Protein AF-A0A0D2K698-F1 (afdb_monomer_lite)

Foldseek 3Di:
DPPDDPPDPDDDDDDDPCPVPDDVVQCDPPHPPDDDDDDADDLVRQCVLCCVPPVDSVVSVLDPPDHSVLSVQLSVQLCVVQVVVVHPDGDPVSSVRSVCCSVFNAFDDADDPVDCVVVVVQVCVQVVVQVVLCVCCVVPVPHAHFPDWDCGHHDPDRTDTDGRRDD

pLDDT: mean 87.38, std 8.82, range [43.53, 96.62]

Structure (mmCIF, N/CA/C/O backbone):
data_AF-A0A0D2K698-F1
#
_entry.id   AF-A0A0D2K698-F1
#
loop_
_atom_site.group_PDB
_atom_site.id
_atom_site.type_symbol
_atom_site.label_atom_id
_atom_site.label_alt_id
_atom_site.label_comp_id
_atom_site.label_asym_id
_atom_site.label_entity_id
_atom_site.label_seq_id
_atom_site.pdbx_PDB_ins_code
_atom_site.Cartn_x
_atom_site.Cartn_y
_atom_site.Cartn_z
_atom_site.occupancy
_atom_site.B_iso_or_equiv
_atom_site.auth_seq_id
_atom_site.auth_comp_id
_atom_site.auth_asym_id
_atom_site.auth_atom_id
_atom_site.pdbx_PDB_model_num
ATOM 1 N N . MET A 1 1 ? 26.386 -7.671 -26.942 1.00 59.50 1 MET A N 1
ATOM 2 C CA . MET A 1 1 ? 25.545 -6.811 -27.803 1.00 59.50 1 MET A CA 1
ATOM 3 C C . MET A 1 1 ? 26.361 -6.418 -29.017 1.00 59.50 1 MET A C 1
ATOM 5 O O . MET A 1 1 ? 26.036 -6.902 -30.086 1.00 59.50 1 MET A O 1
ATOM 9 N N . ASP A 1 2 ? 27.489 -5.721 -28.842 1.00 53.41 2 ASP A N 1
ATOM 10 C CA . ASP A 1 2 ? 28.559 -5.717 -29.854 1.00 53.41 2 ASP A CA 1
ATOM 11 C C . ASP A 1 2 ? 29.179 -7.115 -29.973 1.00 53.41 2 ASP A C 1
ATOM 13 O O . ASP A 1 2 ? 29.512 -7.720 -28.951 1.00 53.41 2 ASP A O 1
ATOM 17 N N . GLY A 1 3 ? 29.289 -7.625 -31.202 1.00 62.44 3 GLY A N 1
ATOM 18 C CA . GLY A 1 3 ? 29.863 -8.939 -31.525 1.00 62.44 3 GLY A CA 1
ATOM 19 C C . GLY A 1 3 ? 28.856 -10.043 -31.874 1.00 62.44 3 GLY A C 1
ATOM 20 O O . GLY A 1 3 ? 29.283 -11.136 -32.229 1.00 62.44 3 GLY A O 1
ATOM 21 N N . PHE A 1 4 ? 27.544 -9.783 -31.807 1.00 61.91 4 PHE A N 1
ATOM 22 C CA . PHE A 1 4 ? 26.537 -10.713 -32.333 1.00 61.91 4 PHE A CA 1
ATOM 23 C C . PHE A 1 4 ? 26.330 -10.474 -33.830 1.00 61.91 4 PHE A C 1
ATOM 25 O O . PHE A 1 4 ? 26.136 -9.337 -34.261 1.00 61.91 4 PHE A O 1
ATOM 32 N N . THR A 1 5 ? 26.359 -11.544 -34.621 1.00 61.34 5 THR A N 1
ATOM 33 C CA . THR A 1 5 ? 25.951 -11.501 -36.025 1.00 61.34 5 THR A CA 1
ATOM 34 C C . THR A 1 5 ? 24.430 -11.301 -36.127 1.00 61.34 5 THR A C 1
ATOM 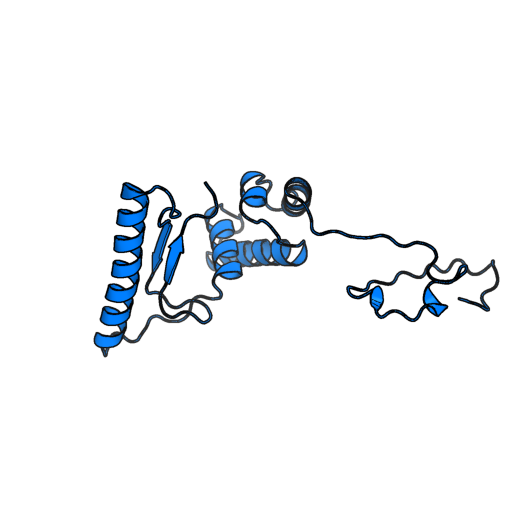36 O O . THR A 1 5 ? 23.693 -11.769 -35.249 1.00 61.34 5 THR A O 1
ATOM 39 N N . PRO A 1 6 ? 23.932 -10.626 -37.183 1.00 61.19 6 PRO A N 1
ATOM 40 C CA . PRO A 1 6 ? 22.501 -10.346 -37.381 1.00 61.19 6 PRO A CA 1
ATOM 41 C C . PRO A 1 6 ? 21.592 -11.585 -37.324 1.00 61.19 6 PRO A C 1
ATOM 43 O O . PRO A 1 6 ? 20.402 -11.464 -37.046 1.00 61.19 6 PRO A O 1
ATOM 46 N N . ASP A 1 7 ? 22.163 -12.771 -37.536 1.00 59.41 7 ASP A N 1
ATOM 47 C CA . ASP A 1 7 ? 21.466 -14.059 -37.593 1.00 59.41 7 ASP A CA 1
ATOM 48 C C . ASP A 1 7 ? 21.062 -14.598 -36.206 1.00 59.41 7 ASP A C 1
ATOM 50 O O . ASP A 1 7 ? 20.336 -15.587 -36.093 1.00 59.41 7 ASP A O 1
ATOM 54 N N . THR A 1 8 ? 21.505 -13.944 -35.127 1.00 66.44 8 THR A N 1
ATOM 55 C CA . THR A 1 8 ? 21.146 -14.311 -33.751 1.00 66.44 8 THR A CA 1
ATOM 56 C C . THR A 1 8 ? 19.912 -13.523 -33.297 1.00 66.44 8 THR A C 1
ATOM 58 O O . THR A 1 8 ? 20.018 -12.388 -32.841 1.00 66.44 8 THR A O 1
ATOM 61 N N . GLY A 1 9 ? 18.722 -14.130 -33.393 1.00 79.88 9 GLY A N 1
ATOM 62 C CA . GLY A 1 9 ? 17.430 -13.565 -32.960 1.00 79.88 9 GLY A CA 1
ATOM 63 C C . GLY A 1 9 ? 17.256 -13.447 -31.437 1.00 79.88 9 GLY A C 1
ATOM 64 O O . GLY A 1 9 ? 16.280 -13.945 -30.880 1.00 79.88 9 GLY A O 1
ATOM 65 N N . VAL A 1 10 ? 18.212 -12.827 -30.743 1.00 82.81 10 VAL A N 1
ATOM 66 C CA . VAL A 1 10 ? 18.232 -12.692 -29.279 1.00 82.81 10 VAL A CA 1
ATOM 67 C C . VAL A 1 10 ? 17.746 -11.303 -28.867 1.00 82.81 10 VAL A C 1
ATOM 69 O O . VAL A 1 10 ? 18.272 -10.289 -29.321 1.00 82.81 10 VAL A O 1
ATOM 72 N N . VAL A 1 11 ? 16.772 -11.250 -27.954 1.00 85.75 11 VAL A N 1
ATOM 73 C CA . VAL A 1 11 ? 16.252 -10.000 -27.381 1.00 85.75 11 VAL A CA 1
ATOM 74 C C . VAL A 1 11 ? 16.714 -9.862 -25.934 1.00 85.75 11 VAL A C 1
ATOM 76 O O . VAL A 1 11 ? 16.489 -10.748 -25.113 1.00 85.75 11 VAL A O 1
ATOM 79 N N . PHE A 1 12 ? 17.321 -8.722 -25.607 1.00 86.94 12 PHE A N 1
ATOM 80 C CA . PHE A 1 12 ? 17.735 -8.388 -24.246 1.00 86.94 12 PHE A CA 1
ATOM 81 C C . PHE A 1 12 ? 16.749 -7.410 -23.606 1.00 86.94 12 PHE A C 1
ATOM 83 O O . PHE A 1 12 ? 16.456 -6.354 -24.167 1.00 86.94 12 PHE A O 1
ATOM 90 N N . ILE A 1 13 ? 16.277 -7.736 -22.400 1.00 92.25 13 ILE A N 1
ATOM 91 C CA . ILE A 1 13 ? 15.404 -6.876 -21.595 1.00 92.25 13 ILE A CA 1
ATOM 92 C C . ILE A 1 13 ? 16.061 -6.670 -20.231 1.00 92.25 13 ILE A C 1
ATOM 94 O O . ILE A 1 13 ? 16.426 -7.632 -19.560 1.00 92.25 13 ILE A O 1
ATOM 98 N N . GLY A 1 14 ? 16.203 -5.410 -19.821 1.00 92.25 14 GLY A N 1
ATOM 99 C CA . GLY A 1 14 ? 16.707 -5.02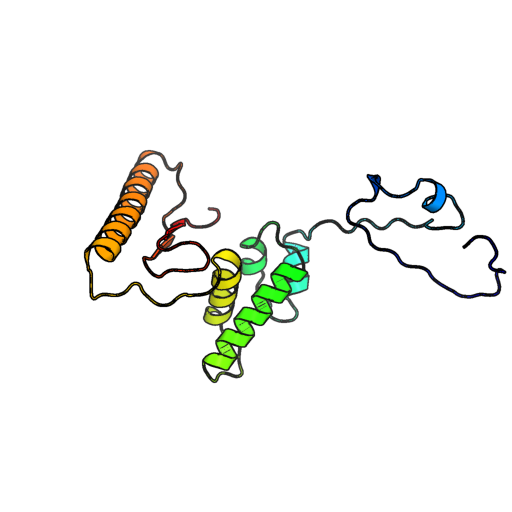3 -18.505 1.00 92.25 14 GLY A CA 1
ATOM 100 C C . GLY A 1 14 ? 15.717 -4.113 -17.781 1.00 92.25 14 GLY A C 1
ATOM 101 O O . GLY A 1 14 ? 14.975 -3.365 -18.416 1.00 92.25 14 GLY A O 1
ATOM 102 N N . ALA A 1 15 ? 15.719 -4.159 -16.450 1.00 94.81 15 ALA A N 1
ATOM 103 C CA . ALA A 1 15 ? 14.916 -3.282 -15.603 1.00 94.81 15 ALA A CA 1
ATOM 104 C C . ALA A 1 15 ? 15.811 -2.607 -14.556 1.00 94.81 15 ALA A C 1
ATOM 106 O O . ALA A 1 15 ? 16.635 -3.260 -13.921 1.00 94.81 15 ALA A O 1
ATOM 107 N N . THR A 1 16 ? 15.649 -1.296 -14.366 1.00 94.19 16 THR A N 1
ATOM 108 C CA . THR A 1 16 ? 16.350 -0.536 -13.324 1.00 94.19 16 THR A CA 1
ATOM 109 C C . THR A 1 16 ? 15.450 0.554 -12.754 1.00 94.19 16 THR A C 1
ATOM 111 O O . THR A 1 16 ? 14.677 1.178 -13.479 1.00 94.19 16 THR A O 1
ATOM 114 N N . ASN A 1 17 ? 15.593 0.816 -11.454 1.00 93.81 17 ASN A N 1
ATOM 115 C CA . ASN A 1 17 ? 14.989 1.973 -10.790 1.00 93.81 17 ASN A CA 1
ATOM 116 C C . ASN A 1 17 ? 15.918 3.201 -10.794 1.00 93.81 17 ASN A C 1
ATOM 118 O O . ASN A 1 17 ? 15.496 4.281 -10.391 1.00 93.81 17 ASN A O 1
ATOM 122 N N . ARG A 1 18 ? 17.179 3.037 -11.224 1.00 93.12 18 ARG A N 1
ATOM 123 C CA . ARG A 1 18 ? 18.228 4.067 -11.207 1.00 93.12 18 ARG A CA 1
ATOM 124 C C . ARG A 1 18 ? 18.927 4.160 -12.558 1.00 93.12 18 ARG A C 1
ATOM 126 O O . ARG A 1 18 ? 20.068 3.734 -12.719 1.00 93.12 18 ARG A O 1
ATOM 133 N N . ALA A 1 19 ? 18.203 4.665 -13.555 1.00 90.31 19 ALA A N 1
ATOM 134 C CA . ALA A 1 19 ? 18.745 4.853 -14.901 1.00 90.31 19 ALA A CA 1
ATOM 135 C C . ALA A 1 19 ? 19.880 5.895 -14.944 1.00 90.31 19 ALA A C 1
ATOM 137 O O . ALA A 1 19 ? 20.724 5.834 -15.829 1.00 90.31 19 ALA A O 1
ATOM 138 N N . ASP A 1 20 ? 19.907 6.812 -13.975 1.00 90.94 20 ASP A N 1
ATOM 139 C CA . ASP A 1 20 ? 20.952 7.814 -13.743 1.00 90.94 20 ASP A CA 1
ATOM 140 C C . ASP A 1 20 ? 22.321 7.206 -13.415 1.00 90.94 20 ASP A C 1
ATOM 142 O O . ASP A 1 20 ? 23.344 7.804 -13.727 1.00 90.94 20 ASP A O 1
ATOM 146 N N . LEU A 1 21 ? 22.339 6.020 -12.801 1.00 94.50 21 LEU A N 1
ATOM 147 C CA . LEU A 1 21 ? 23.570 5.322 -12.430 1.00 94.50 21 LEU A CA 1
ATOM 148 C C . LEU A 1 21 ? 24.080 4.346 -13.491 1.00 94.50 21 LEU A C 1
ATOM 150 O O . LEU A 1 21 ? 25.116 3.714 -13.286 1.00 94.50 21 LEU A O 1
ATOM 154 N N . LEU A 1 22 ? 23.344 4.155 -14.585 1.00 92.19 22 LEU A N 1
ATOM 155 C CA . LEU A 1 22 ? 23.788 3.248 -15.634 1.00 92.19 22 LEU A CA 1
ATOM 156 C C . LEU A 1 22 ? 25.002 3.827 -16.357 1.00 92.19 22 LEU A C 1
ATOM 158 O O . LEU A 1 22 ? 25.039 5.016 -16.671 1.00 92.19 22 LEU A O 1
ATOM 162 N N . ASP A 1 23 ? 25.959 2.958 -16.683 1.00 92.81 23 ASP A N 1
ATOM 163 C CA . ASP A 1 23 ? 27.081 3.317 -17.544 1.00 92.81 23 ASP A CA 1
ATOM 164 C C . ASP A 1 23 ? 26.542 3.860 -18.887 1.00 92.81 23 ASP A C 1
ATOM 166 O O . ASP A 1 23 ? 25.807 3.145 -19.586 1.00 92.81 23 ASP A O 1
ATOM 170 N N . PRO A 1 24 ? 26.905 5.095 -19.289 1.00 89.69 24 PRO A N 1
ATOM 171 C CA . PRO A 1 24 ? 26.514 5.661 -20.576 1.00 89.69 24 PRO A CA 1
ATOM 172 C C . PRO A 1 24 ? 26.854 4.762 -21.772 1.00 89.69 24 PRO A C 1
ATOM 174 O O . PRO A 1 24 ? 26.169 4.819 -22.794 1.00 89.69 24 PRO A O 1
ATOM 177 N N . ALA A 1 25 ? 27.875 3.907 -21.659 1.00 90.75 25 ALA A N 1
ATOM 178 C CA . ALA A 1 25 ? 28.247 2.955 -22.694 1.00 90.75 25 ALA A CA 1
ATOM 179 C C . ALA A 1 25 ? 27.149 1.916 -22.967 1.00 90.75 25 ALA A C 1
ATOM 181 O O . ALA A 1 25 ? 27.028 1.468 -24.105 1.00 90.75 25 ALA A O 1
ATOM 182 N N . LEU A 1 26 ? 26.331 1.536 -21.980 1.00 88.75 26 LEU A N 1
ATOM 183 C CA . LEU A 1 26 ? 25.206 0.606 -22.169 1.00 88.75 26 LEU A CA 1
ATOM 184 C C . LEU A 1 26 ? 24.042 1.234 -22.947 1.00 88.75 26 LEU A C 1
ATOM 186 O O . LEU A 1 26 ? 23.231 0.521 -23.532 1.00 88.75 26 LEU A O 1
ATOM 190 N N . MET A 1 27 ? 23.979 2.565 -22.965 1.00 87.19 27 MET A N 1
ATOM 191 C CA . MET A 1 27 ? 22.889 3.347 -23.551 1.00 87.19 27 MET A CA 1
ATOM 192 C C . MET A 1 27 ? 23.197 3.840 -24.971 1.00 87.19 27 MET A C 1
ATOM 194 O O . MET A 1 27 ? 22.424 4.627 -25.522 1.00 87.19 27 MET A O 1
ATOM 198 N N . ARG A 1 28 ? 24.333 3.421 -25.543 1.00 89.50 28 ARG A N 1
ATOM 199 C CA . ARG A 1 28 ? 24.716 3.710 -26.930 1.00 89.50 28 ARG A CA 1
ATOM 200 C C . ARG A 1 28 ? 23.908 2.845 -27.913 1.00 89.50 28 ARG A C 1
ATOM 202 O O . ARG A 1 28 ? 23.526 1.740 -27.532 1.00 89.50 28 ARG A O 1
ATOM 209 N N . PRO A 1 29 ? 23.695 3.317 -29.157 1.00 85.50 29 PRO A N 1
ATOM 210 C CA . PRO A 1 29 ? 23.032 2.538 -30.204 1.00 85.50 29 PRO A CA 1
ATOM 211 C C . PRO A 1 29 ? 23.666 1.153 -30.419 1.00 85.50 29 PRO A C 1
ATOM 213 O O . PRO A 1 29 ? 24.889 1.027 -30.347 1.00 85.50 29 PRO A O 1
ATOM 216 N N . GLY A 1 30 ? 22.847 0.136 -30.696 1.00 82.50 30 GLY A N 1
ATOM 217 C CA . GLY A 1 30 ? 23.248 -1.271 -30.803 1.00 82.50 30 GLY A CA 1
ATOM 218 C C . GLY A 1 30 ? 23.274 -2.016 -29.463 1.00 82.50 30 GLY A C 1
ATOM 219 O O . GLY A 1 30 ? 23.728 -3.162 -29.405 1.00 82.50 30 GLY A O 1
ATOM 220 N N . ARG A 1 31 ? 22.822 -1.379 -28.371 1.00 88.62 31 ARG A N 1
ATOM 221 C CA . ARG A 1 31 ? 22.782 -1.961 -27.021 1.00 88.62 31 ARG A CA 1
ATOM 222 C C . ARG A 1 31 ? 21.378 -1.849 -26.421 1.00 88.62 31 ARG A C 1
ATOM 224 O O . ARG A 1 31 ? 20.457 -2.505 -26.903 1.00 88.62 31 ARG A O 1
ATOM 231 N N . PHE A 1 32 ? 21.172 -1.033 -25.383 1.00 89.75 32 PHE A N 1
ATOM 232 C CA . PHE A 1 32 ? 19.827 -0.729 -24.879 1.00 89.75 32 PHE A CA 1
ATOM 233 C C . PHE A 1 32 ? 19.206 0.453 -25.631 1.00 89.75 32 PHE A C 1
ATOM 235 O O . PHE A 1 32 ? 19.086 1.567 -25.115 1.00 89.75 32 PHE A O 1
ATOM 242 N N . ASP A 1 33 ? 18.780 0.184 -26.862 1.00 85.38 33 ASP A N 1
ATOM 243 C CA . ASP A 1 33 ? 18.291 1.213 -27.788 1.00 85.38 33 ASP A CA 1
ATOM 244 C C . ASP A 1 33 ? 16.882 1.704 -27.437 1.00 85.38 33 ASP A C 1
ATOM 246 O O . ASP A 1 33 ? 16.543 2.879 -27.606 1.00 85.38 33 ASP A O 1
ATOM 250 N N . ARG A 1 34 ? 16.033 0.802 -26.928 1.00 89.00 34 ARG A N 1
ATOM 251 C CA . ARG A 1 34 ? 14.651 1.104 -26.541 1.00 89.00 34 ARG A CA 1
ATOM 252 C C . ARG A 1 34 ? 14.546 1.287 -25.035 1.00 89.00 34 ARG A C 1
ATOM 254 O O . ARG A 1 34 ? 14.828 0.379 -24.260 1.00 89.00 34 ARG A O 1
ATOM 261 N N . LYS A 1 35 ? 14.073 2.465 -24.631 1.00 89.81 35 LYS A N 1
ATOM 262 C CA . LYS A 1 35 ? 13.835 2.825 -23.231 1.00 89.81 35 LYS A CA 1
ATOM 263 C C . LYS A 1 35 ? 12.336 2.944 -23.017 1.00 89.81 35 LYS A C 1
ATOM 265 O O . LYS A 1 35 ? 11.701 3.834 -23.577 1.00 89.81 35 LYS A O 1
ATOM 270 N N . VAL A 1 36 ? 11.780 2.055 -22.204 1.00 93.25 36 VAL A N 1
ATOM 271 C CA . VAL A 1 36 ? 10.369 2.104 -21.817 1.00 93.25 36 VAL A CA 1
ATOM 272 C C . VAL A 1 36 ? 10.298 2.520 -20.358 1.00 93.25 36 VAL A C 1
ATOM 274 O O . VAL A 1 36 ? 10.785 1.818 -19.475 1.00 93.25 36 VAL A O 1
ATOM 277 N N . ARG A 1 37 ? 9.709 3.688 -20.098 1.00 92.81 37 ARG A N 1
ATOM 278 C CA . ARG A 1 37 ? 9.485 4.160 -18.733 1.00 92.81 37 ARG A CA 1
ATOM 279 C C . ARG A 1 37 ? 8.160 3.604 -18.228 1.00 92.81 37 ARG A C 1
ATOM 281 O O . ARG A 1 37 ? 7.123 3.876 -18.821 1.00 92.81 37 ARG A O 1
ATOM 288 N N . MET A 1 38 ? 8.203 2.898 -17.102 1.00 92.00 38 MET A N 1
ATOM 289 C CA . MET A 1 38 ? 7.014 2.409 -16.404 1.00 92.00 38 MET A CA 1
ATOM 290 C C . MET A 1 38 ? 6.716 3.325 -15.207 1.00 92.00 38 MET A C 1
ATOM 292 O O . MET A 1 38 ? 7.360 3.187 -14.165 1.00 92.00 38 MET A O 1
ATOM 296 N N . PRO A 1 39 ? 5.813 4.319 -15.333 1.00 91.44 39 PRO A N 1
ATOM 297 C CA . PRO A 1 39 ? 5.421 5.142 -14.194 1.00 91.44 39 PRO A CA 1
ATOM 298 C C . PRO A 1 39 ? 4.584 4.333 -13.193 1.00 91.44 39 PRO A C 1
ATOM 300 O O . PRO A 1 39 ? 4.055 3.266 -13.508 1.00 91.44 39 PRO A O 1
ATOM 303 N N . LYS A 1 40 ? 4.421 4.871 -11.978 1.00 92.75 40 LYS A N 1
ATOM 304 C CA . LYS A 1 40 ? 3.435 4.333 -11.033 1.00 92.75 40 LYS A CA 1
ATOM 305 C C . LYS A 1 40 ? 2.032 4.387 -11.658 1.00 92.75 40 LYS A C 1
ATOM 307 O O . LYS A 1 40 ? 1.728 5.370 -12.336 1.00 92.75 40 LYS A O 1
ATOM 312 N N . PRO A 1 41 ? 1.176 3.381 -11.413 1.00 93.62 41 PRO A N 1
ATOM 313 C CA . PRO A 1 41 ? -0.163 3.358 -11.979 1.00 93.62 41 PRO A CA 1
ATOM 314 C C . PRO A 1 41 ? -1.020 4.494 -11.411 1.00 93.62 41 PRO A C 1
ATOM 316 O O . PRO A 1 41 ? -1.027 4.764 -10.202 1.00 93.62 41 PRO A O 1
ATOM 319 N N . ASP A 1 42 ? -1.783 5.135 -12.289 1.00 92.56 42 ASP A N 1
ATOM 320 C CA . ASP A 1 42 ? -2.841 6.065 -11.915 1.00 92.56 42 ASP A CA 1
ATOM 321 C C . ASP A 1 42 ? -4.074 5.304 -11.388 1.00 92.56 42 ASP A C 1
ATOM 323 O O . ASP A 1 42 ? -4.061 4.085 -11.211 1.00 92.56 42 ASP A O 1
ATOM 327 N N . THR A 1 43 ? -5.160 6.015 -11.087 1.00 90.94 43 THR A N 1
ATOM 328 C CA . THR A 1 43 ? -6.375 5.385 -10.544 1.00 90.94 43 THR A CA 1
ATOM 329 C C . THR A 1 43 ? -6.969 4.340 -11.492 1.00 90.94 43 THR A C 1
ATOM 331 O O . THR A 1 43 ? -7.418 3.293 -11.026 1.00 90.94 43 THR A O 1
ATOM 334 N N . ASN A 1 44 ? -6.947 4.584 -12.806 1.00 92.25 44 ASN A N 1
ATOM 335 C CA . ASN A 1 44 ? -7.456 3.625 -13.785 1.00 92.25 44 ASN A CA 1
ATOM 336 C C . ASN A 1 44 ? -6.514 2.423 -13.931 1.00 92.25 44 ASN A C 1
ATOM 338 O O . ASN A 1 44 ? -6.982 1.292 -13.914 1.00 92.25 44 ASN A O 1
ATOM 342 N N . GLY A 1 45 ? -5.198 2.635 -13.968 1.00 92.69 45 GLY A N 1
ATOM 343 C CA . GLY A 1 45 ? -4.205 1.564 -13.991 1.00 92.69 45 GLY A CA 1
ATOM 344 C C . GLY A 1 45 ? -4.288 0.670 -12.754 1.00 92.69 45 GLY A C 1
ATOM 345 O O . GLY A 1 45 ? -4.270 -0.552 -12.875 1.00 92.69 45 GLY A O 1
ATOM 346 N N . ARG A 1 46 ? -4.470 1.251 -11.558 1.00 93.75 46 ARG A N 1
ATOM 347 C CA . ARG A 1 46 ? -4.718 0.471 -10.333 1.00 93.75 46 ARG A CA 1
ATOM 348 C C . ARG A 1 46 ? -6.026 -0.312 -10.412 1.00 93.75 46 ARG A C 1
ATOM 350 O O . ARG A 1 46 ? -6.065 -1.452 -9.960 1.00 93.75 46 ARG A O 1
ATOM 357 N N . TYR A 1 47 ? -7.078 0.266 -10.995 1.00 93.25 47 TYR A N 1
ATOM 358 C CA . TYR A 1 47 ? -8.323 -0.463 -11.232 1.00 93.25 47 TYR A CA 1
ATOM 359 C C . TYR A 1 47 ? -8.110 -1.648 -12.172 1.00 93.25 47 TYR A C 1
ATOM 361 O O . TYR A 1 47 ? -8.533 -2.740 -11.820 1.00 93.25 47 TYR A O 1
ATOM 369 N N . GLU A 1 48 ? -7.418 -1.479 -13.301 1.00 92.50 48 GLU A N 1
ATOM 370 C CA . GLU A 1 48 ? -7.148 -2.578 -14.240 1.00 92.50 48 GLU A CA 1
ATOM 371 C C . GLU A 1 48 ? -6.329 -3.705 -13.593 1.00 92.50 48 GLU A C 1
ATOM 373 O O . GLU A 1 48 ? -6.659 -4.876 -13.773 1.00 92.50 48 GLU A O 1
ATOM 378 N N . ILE A 1 49 ? -5.342 -3.369 -12.753 1.00 91.06 49 ILE A N 1
ATOM 379 C CA . ILE A 1 49 ? -4.584 -4.359 -11.966 1.00 91.06 49 ILE A CA 1
ATOM 380 C C . ILE A 1 49 ? -5.513 -5.137 -11.020 1.00 91.06 49 ILE A C 1
ATOM 382 O O . ILE A 1 49 ? -5.449 -6.362 -10.946 1.00 91.06 49 ILE A O 1
ATOM 386 N N . LEU A 1 50 ? -6.404 -4.442 -10.307 1.00 90.81 50 LEU A N 1
ATOM 387 C CA . LEU A 1 50 ? -7.328 -5.057 -9.347 1.00 90.81 50 LEU A CA 1
ATOM 388 C C . LEU A 1 50 ? -8.536 -5.737 -10.012 1.00 90.81 50 LEU A C 1
ATOM 390 O O . LEU A 1 50 ? -9.218 -6.545 -9.375 1.00 90.81 50 LEU A O 1
ATOM 394 N N . ARG A 1 51 ? -8.839 -5.420 -11.277 1.00 88.44 51 ARG A N 1
ATOM 395 C CA . ARG A 1 51 ? -10.073 -5.831 -11.963 1.00 88.44 51 ARG A CA 1
ATOM 396 C C . ARG A 1 51 ? -10.194 -7.342 -12.076 1.00 88.44 51 ARG A C 1
ATOM 398 O O . ARG A 1 51 ? -11.302 -7.860 -11.991 1.00 88.44 51 ARG A O 1
ATOM 405 N N . LEU A 1 52 ? -9.079 -8.048 -12.247 1.00 79.44 52 LEU A N 1
ATOM 406 C CA . LEU A 1 52 ? -9.086 -9.503 -12.394 1.00 79.44 52 LEU A CA 1
ATOM 407 C C . LEU A 1 52 ? -9.602 -10.215 -11.136 1.00 79.44 52 LEU A C 1
ATOM 409 O O . LEU A 1 52 ? -10.284 -11.228 -11.262 1.00 79.44 52 LEU A O 1
ATOM 413 N N . GLN A 1 53 ? -9.324 -9.672 -9.946 1.00 79.69 53 GLN A N 1
ATOM 414 C CA . GLN A 1 53 ? -9.594 -10.350 -8.672 1.00 79.69 53 GLN A CA 1
ATOM 415 C C . GLN A 1 53 ? -10.687 -9.681 -7.827 1.00 79.69 53 GLN A C 1
ATOM 417 O O . GLN A 1 53 ? -11.430 -10.382 -7.150 1.00 79.69 53 GLN A O 1
ATOM 422 N N . LEU A 1 54 ? -10.808 -8.347 -7.855 1.00 83.69 54 LEU A N 1
ATOM 423 C CA . LEU A 1 54 ? -11.712 -7.599 -6.966 1.00 83.69 54 LEU A CA 1
ATOM 424 C C . LEU A 1 54 ? -12.824 -6.833 -7.692 1.00 83.69 54 LEU A C 1
ATOM 426 O O . LEU A 1 54 ? -13.866 -6.574 -7.097 1.00 83.69 54 LEU A O 1
ATOM 430 N N . ARG A 1 55 ? -12.610 -6.432 -8.956 1.00 77.69 55 ARG A N 1
ATOM 431 C CA . ARG A 1 55 ? -13.561 -5.630 -9.764 1.00 77.69 55 ARG A CA 1
ATOM 432 C C . ARG A 1 55 ? -14.087 -4.353 -9.069 1.00 77.69 55 ARG A C 1
ATOM 434 O O . ARG A 1 55 ? -15.138 -3.843 -9.450 1.00 77.69 55 ARG A O 1
ATOM 441 N N . ASP A 1 56 ? -13.350 -3.784 -8.108 1.00 76.50 56 ASP A N 1
ATOM 442 C CA . ASP A 1 56 ? -13.781 -2.619 -7.316 1.00 76.50 56 ASP A CA 1
ATOM 443 C C . ASP A 1 56 ? -13.029 -1.331 -7.706 1.00 76.50 56 ASP A C 1
ATOM 445 O O . ASP A 1 56 ? -11.862 -1.121 -7.364 1.00 76.50 56 ASP A O 1
ATOM 449 N N . LYS A 1 57 ? -13.721 -0.435 -8.422 1.00 75.75 57 LYS A N 1
ATOM 450 C CA . LYS A 1 57 ? -13.169 0.857 -8.865 1.00 75.75 57 LYS A CA 1
ATOM 451 C C . LYS A 1 57 ? -13.031 1.878 -7.735 1.00 75.75 57 LYS A C 1
ATOM 453 O O . LYS A 1 57 ? -12.188 2.770 -7.831 1.00 75.75 57 LYS A O 1
ATOM 458 N N . LYS A 1 58 ? -13.832 1.766 -6.672 1.00 80.06 58 LYS A N 1
ATOM 459 C CA . LYS A 1 58 ? -13.742 2.667 -5.517 1.00 80.06 58 LYS A CA 1
ATOM 460 C C . LYS A 1 58 ? -12.460 2.382 -4.740 1.00 80.06 58 LYS A C 1
ATOM 462 O O . LYS A 1 58 ? -11.701 3.303 -4.465 1.00 80.06 58 LYS A O 1
ATOM 467 N N . LEU A 1 59 ? -12.148 1.105 -4.530 1.00 83.50 59 LEU A N 1
ATOM 468 C CA . LEU A 1 59 ? -10.917 0.686 -3.861 1.00 83.50 59 LEU A CA 1
ATOM 469 C C . LEU A 1 59 ? -9.647 1.222 -4.546 1.00 83.50 59 LEU A C 1
ATOM 471 O O . LEU A 1 59 ? -8.722 1.672 -3.877 1.00 83.50 59 LEU A O 1
ATOM 475 N N . ALA A 1 60 ? -9.605 1.232 -5.881 1.00 83.75 60 ALA A N 1
ATOM 476 C CA . ALA A 1 60 ? -8.465 1.771 -6.628 1.00 83.75 60 ALA A CA 1
ATOM 477 C C . ALA A 1 60 ? -8.230 3.276 -6.378 1.00 83.7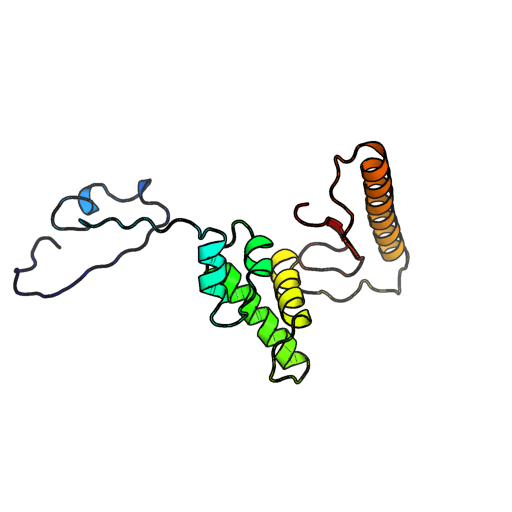5 60 ALA A C 1
ATOM 479 O O . ALA A 1 60 ? -7.086 3.749 -6.422 1.00 83.75 60 ALA A O 1
ATOM 480 N N . ARG A 1 61 ? -9.300 4.035 -6.106 1.00 84.88 61 ARG A N 1
ATOM 481 C CA . ARG A 1 61 ? -9.236 5.459 -5.748 1.00 84.88 61 ARG A CA 1
ATOM 482 C C . ARG A 1 61 ? -8.675 5.654 -4.340 1.00 84.88 61 ARG A C 1
ATOM 484 O O . ARG A 1 61 ? -7.829 6.522 -4.159 1.00 84.88 61 ARG A O 1
ATOM 491 N N . ASP A 1 62 ? -9.074 4.798 -3.405 1.00 84.25 62 ASP A N 1
ATOM 492 C CA . ASP A 1 62 ? -8.729 4.890 -1.978 1.00 84.25 62 ASP A CA 1
ATOM 493 C C . ASP A 1 62 ? -7.289 4.418 -1.661 1.00 84.25 62 ASP A C 1
ATOM 495 O O . ASP A 1 62 ? -6.832 4.480 -0.516 1.00 84.25 62 ASP A O 1
ATOM 499 N N . LEU A 1 63 ? -6.551 3.958 -2.679 1.00 86.75 63 LEU A N 1
ATOM 500 C CA . LEU A 1 63 ? -5.183 3.433 -2.588 1.00 86.75 63 LEU A CA 1
ATOM 501 C C . LEU A 1 63 ? -4.169 4.242 -3.432 1.00 86.75 63 LEU A C 1
ATOM 503 O O . LEU A 1 63 ? -3.494 3.672 -4.297 1.00 86.75 63 LEU A O 1
ATOM 507 N N . PRO A 1 64 ? -4.050 5.572 -3.249 1.00 86.69 64 PRO A N 1
ATOM 508 C CA . PRO A 1 64 ? -3.143 6.391 -4.048 1.00 86.69 64 PRO A CA 1
ATOM 509 C C . PRO A 1 64 ? -1.670 6.034 -3.802 1.00 86.69 64 PRO A C 1
ATOM 511 O O . PRO A 1 64 ? -1.253 5.741 -2.684 1.00 86.69 64 PRO A O 1
ATOM 514 N N . GLY A 1 65 ? -0.860 6.089 -4.863 1.00 87.38 65 GLY A N 1
ATOM 515 C CA . GLY A 1 65 ? 0.599 5.934 -4.787 1.00 87.38 65 GLY A CA 1
ATOM 516 C C . GLY A 1 65 ? 1.123 4.496 -4.685 1.00 87.38 65 GLY A C 1
ATOM 517 O O . GLY A 1 65 ? 2.344 4.313 -4.773 1.00 87.38 65 GLY A O 1
ATOM 518 N N . LEU A 1 66 ? 0.226 3.510 -4.552 1.00 91.81 66 LEU A N 1
ATOM 519 C CA . LEU A 1 66 ? 0.558 2.084 -4.528 1.00 91.81 66 LEU A CA 1
ATOM 520 C C . LEU A 1 66 ? 0.902 1.557 -5.924 1.00 91.81 66 LEU A C 1
ATOM 522 O O . LEU A 1 66 ? 0.285 1.948 -6.919 1.00 91.81 66 LEU A O 1
ATOM 526 N N . VAL A 1 67 ? 1.888 0.661 -5.989 1.00 93.50 67 VAL A N 1
ATOM 527 C CA . VAL A 1 67 ? 2.305 -0.011 -7.231 1.00 93.50 67 VAL A CA 1
ATOM 528 C C . VAL A 1 67 ? 1.686 -1.404 -7.347 1.00 93.50 67 VAL A C 1
ATOM 530 O O . VAL A 1 67 ? 1.079 -1.906 -6.406 1.00 93.50 67 VAL A O 1
ATOM 533 N N . GLY A 1 68 ? 1.847 -2.059 -8.500 1.00 91.38 68 GLY A N 1
ATOM 534 C CA . GLY A 1 68 ? 1.251 -3.379 -8.746 1.00 91.38 68 GLY A CA 1
ATOM 535 C C . GLY A 1 68 ? 1.609 -4.433 -7.692 1.00 91.38 68 GLY A C 1
ATOM 536 O O . GLY A 1 68 ? 0.736 -5.187 -7.278 1.00 91.38 68 GLY A O 1
ATOM 537 N N . ALA A 1 69 ? 2.851 -4.434 -7.196 1.00 92.38 69 ALA A N 1
ATOM 538 C CA . ALA A 1 69 ? 3.281 -5.348 -6.135 1.00 92.38 69 ALA A CA 1
ATOM 539 C C . ALA A 1 69 ? 2.529 -5.120 -4.810 1.00 92.38 69 ALA A C 1
ATOM 541 O O . ALA A 1 69 ? 2.108 -6.080 -4.169 1.00 92.38 69 ALA A O 1
ATOM 542 N N . ASP A 1 70 ? 2.298 -3.861 -4.430 1.00 94.00 70 ASP A N 1
ATOM 543 C CA . ASP A 1 70 ? 1.542 -3.516 -3.221 1.00 94.00 70 ASP A CA 1
ATOM 544 C C . ASP A 1 70 ? 0.086 -3.981 -3.333 1.00 94.00 70 ASP A C 1
ATOM 546 O O . ASP A 1 70 ? -0.471 -4.565 -2.405 1.00 94.00 70 ASP A O 1
ATOM 550 N N . LEU A 1 71 ? -0.528 -3.749 -4.498 1.00 93.38 71 LEU A N 1
ATOM 551 C CA . LEU A 1 71 ? -1.901 -4.163 -4.779 1.00 93.38 71 LEU A CA 1
ATOM 552 C C 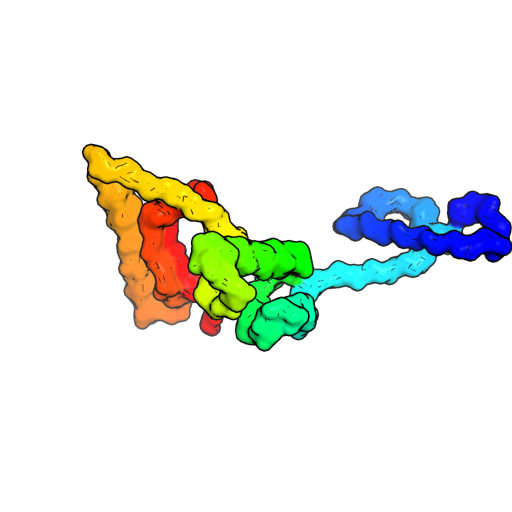. LEU A 1 71 ? -2.044 -5.686 -4.756 1.00 93.38 71 LEU A C 1
ATOM 554 O O . LEU A 1 71 ? -2.980 -6.198 -4.147 1.00 93.38 71 LEU A O 1
ATOM 558 N N . ALA A 1 72 ? -1.098 -6.407 -5.362 1.00 92.44 72 ALA A N 1
ATOM 559 C CA . ALA A 1 72 ? -1.066 -7.865 -5.325 1.00 92.44 72 ALA A CA 1
ATOM 560 C C . ALA A 1 72 ? -0.945 -8.387 -3.885 1.00 92.44 72 ALA A C 1
ATOM 562 O O . ALA A 1 72 ? -1.649 -9.323 -3.508 1.00 92.44 72 ALA A O 1
ATOM 563 N N . ASN A 1 73 ? -0.119 -7.743 -3.056 1.00 93.00 73 ASN A N 1
ATOM 564 C CA . ASN A 1 73 ? 0.008 -8.102 -1.648 1.00 93.00 73 ASN A CA 1
ATOM 565 C C . ASN A 1 73 ? -1.304 -7.884 -0.873 1.00 93.00 73 ASN A C 1
ATOM 567 O O . ASN A 1 73 ? -1.723 -8.754 -0.113 1.00 93.00 73 ASN A O 1
ATOM 571 N N . ILE A 1 74 ? -2.001 -6.765 -1.106 1.00 93.44 74 ILE A N 1
ATOM 572 C CA . ILE A 1 74 ? -3.320 -6.504 -0.503 1.00 93.44 74 ILE A CA 1
ATOM 573 C C . ILE A 1 74 ? -4.318 -7.609 -0.861 1.00 93.44 74 ILE A C 1
ATOM 575 O O . ILE A 1 74 ? -5.044 -8.083 0.016 1.00 93.44 74 ILE A O 1
ATOM 579 N N . VAL A 1 75 ? -4.363 -8.029 -2.130 1.00 93.25 75 VAL A N 1
ATOM 580 C CA . VAL A 1 75 ? -5.275 -9.098 -2.556 1.00 93.25 75 VAL A CA 1
ATOM 581 C C . VAL A 1 75 ? -4.900 -10.431 -1.914 1.00 93.25 75 VAL A C 1
ATOM 583 O O . VAL A 1 75 ? -5.784 -11.122 -1.412 1.00 93.25 75 VAL A O 1
ATOM 586 N N . ASN A 1 76 ? -3.612 -10.768 -1.864 1.00 93.12 76 ASN A N 1
ATOM 587 C CA . ASN A 1 76 ? -3.139 -11.988 -1.214 1.00 93.12 76 ASN A CA 1
ATOM 588 C C . ASN A 1 76 ? -3.528 -12.026 0.276 1.00 93.12 76 ASN A C 1
ATOM 590 O O . ASN A 1 76 ? -4.022 -13.036 0.774 1.00 93.12 76 ASN A O 1
ATOM 594 N N . GLU A 1 77 ? -3.391 -10.905 0.986 1.00 93.06 77 GLU A N 1
ATOM 595 C CA . GLU A 1 77 ? -3.814 -10.802 2.386 1.00 93.06 77 GLU A CA 1
ATOM 596 C C . GLU A 1 77 ? -5.332 -10.924 2.564 1.00 93.06 77 GLU A C 1
ATOM 598 O O . GLU A 1 77 ? -5.805 -11.542 3.523 1.00 93.06 77 GLU A O 1
ATOM 603 N N . ALA A 1 78 ? -6.110 -10.391 1.622 1.00 93.44 78 ALA A N 1
ATOM 604 C CA . ALA A 1 78 ? -7.554 -10.580 1.603 1.00 93.44 78 ALA A CA 1
ATOM 605 C C . ALA A 1 78 ? -7.927 -12.057 1.372 1.00 93.44 78 ALA A C 1
ATOM 607 O O . ALA A 1 78 ? -8.774 -12.607 2.076 1.00 93.44 78 ALA A O 1
ATOM 608 N N . GLN A 1 79 ? -7.259 -12.741 0.443 1.00 93.62 79 GLN A N 1
ATOM 609 C CA . GLN A 1 79 ? -7.465 -14.172 0.202 1.00 93.62 79 GLN A CA 1
ATOM 610 C C . GLN A 1 79 ? -7.122 -14.998 1.442 1.00 93.62 79 GLN A C 1
ATOM 612 O O . GLN A 1 79 ? -7.913 -15.839 1.866 1.00 93.62 79 GLN A O 1
ATOM 617 N N . LEU A 1 80 ? -5.996 -14.703 2.092 1.00 93.12 80 LEU A N 1
ATOM 618 C CA . LEU A 1 80 ? -5.596 -15.378 3.320 1.00 93.12 80 LEU A CA 1
ATOM 619 C C . LEU A 1 80 ? -6.595 -15.137 4.466 1.00 93.12 80 LEU A C 1
ATOM 621 O O . LEU A 1 80 ? -6.864 -16.051 5.244 1.00 93.12 80 LEU A O 1
ATOM 625 N N . SER A 1 81 ? -7.179 -13.937 4.561 1.00 92.88 81 SER A N 1
ATOM 626 C CA . SER A 1 81 ? -8.272 -13.637 5.498 1.00 92.88 81 SER A CA 1
ATOM 627 C C . SER A 1 81 ? -9.500 -14.520 5.247 1.00 92.88 81 SER A C 1
ATOM 629 O O . SER A 1 81 ? -10.050 -15.086 6.195 1.00 92.88 81 SER A O 1
ATOM 631 N N . ALA A 1 82 ? -9.902 -14.691 3.984 1.00 93.75 82 ALA A N 1
ATOM 632 C CA . ALA A 1 82 ? -11.029 -15.549 3.622 1.00 93.75 82 ALA A CA 1
ATOM 633 C C . ALA A 1 82 ? -10.754 -17.024 3.963 1.00 93.75 82 ALA A C 1
ATOM 635 O O . ALA A 1 82 ? -11.572 -17.660 4.632 1.00 93.75 82 ALA A O 1
ATOM 636 N N . VAL A 1 83 ? -9.565 -17.529 3.612 1.00 95.00 83 VAL A N 1
ATOM 637 C CA . VAL A 1 83 ? -9.139 -18.910 3.899 1.00 95.00 83 VAL A CA 1
ATOM 638 C C . VAL A 1 83 ? -9.098 -19.183 5.403 1.00 95.00 83 VAL A C 1
ATOM 640 O O . VAL A 1 83 ? -9.623 -20.195 5.859 1.00 95.00 83 VAL A O 1
ATOM 643 N N . ARG A 1 84 ? -8.548 -18.263 6.208 1.00 92.94 84 ARG A N 1
ATOM 644 C CA . ARG A 1 84 ? -8.530 -18.387 7.681 1.00 92.94 84 ARG A CA 1
ATOM 645 C C . ARG A 1 84 ? -9.927 -18.414 8.296 1.00 92.94 84 ARG A C 1
ATOM 647 O O . ARG A 1 84 ? -10.107 -18.981 9.367 1.00 92.94 84 ARG A O 1
ATOM 654 N N . ALA A 1 85 ? -10.903 -17.804 7.630 1.00 93.00 85 ALA A N 1
ATOM 655 C CA . ALA A 1 85 ? -12.305 -17.841 8.025 1.00 93.00 85 ALA A CA 1
ATOM 656 C C . ALA A 1 85 ? -13.063 -19.063 7.465 1.00 93.00 85 ALA A C 1
ATOM 658 O O . ALA A 1 85 ? -14.283 -19.114 7.602 1.00 93.00 85 ALA A O 1
ATOM 659 N N . GLY A 1 86 ? -12.376 -20.012 6.817 1.00 94.19 86 GLY A N 1
ATOM 660 C CA . GLY A 1 86 ? -12.980 -21.209 6.228 1.00 94.19 86 GLY A CA 1
ATOM 661 C C . GLY A 1 86 ? -13.834 -20.932 4.988 1.00 94.19 86 GLY A C 1
ATOM 662 O O . GLY A 1 86 ? -14.719 -21.722 4.672 1.00 94.19 86 GLY A O 1
ATOM 663 N N . ARG A 1 87 ? -13.618 -19.801 4.303 1.00 92.56 87 ARG A N 1
ATOM 664 C CA . ARG A 1 87 ? -14.411 -19.380 3.139 1.00 92.56 87 ARG A CA 1
ATOM 665 C C . ARG A 1 87 ? -13.628 -19.545 1.842 1.00 92.56 87 ARG A C 1
ATOM 667 O O . ARG A 1 87 ? -12.429 -19.289 1.791 1.00 92.56 87 ARG A O 1
ATOM 674 N N . THR A 1 88 ? -14.342 -19.925 0.788 1.00 88.56 88 THR A N 1
ATOM 675 C CA . THR A 1 88 ? -13.830 -20.047 -0.587 1.00 88.56 88 THR A CA 1
ATOM 676 C C . THR A 1 88 ? -14.054 -18.782 -1.412 1.00 88.56 88 THR A C 1
ATOM 678 O O . THR A 1 88 ? -13.377 -18.569 -2.414 1.00 88.56 88 THR A O 1
ATOM 681 N N . GLU A 1 89 ? -14.977 -17.924 -0.976 1.00 89.31 89 GLU A N 1
ATOM 682 C CA . GLU A 1 89 ? -15.303 -16.664 -1.633 1.00 89.31 89 GLU A CA 1
ATOM 683 C C . GLU A 1 89 ? -14.782 -15.462 -0.846 1.00 89.31 89 GLU A C 1
ATOM 685 O O . GLU A 1 89 ? -14.812 -15.410 0.392 1.00 89.31 89 GLU A O 1
ATOM 690 N N . LEU A 1 90 ? -14.322 -14.466 -1.600 1.00 90.62 90 LEU A N 1
ATOM 691 C CA . LEU A 1 90 ? -13.733 -13.253 -1.064 1.00 90.62 90 LEU A CA 1
ATOM 692 C C . LEU A 1 90 ? -14.819 -12.201 -0.840 1.00 90.62 90 LEU A C 1
ATOM 694 O O . LEU A 1 90 ? -15.563 -11.846 -1.752 1.00 90.62 90 LEU A O 1
ATOM 698 N N . THR A 1 91 ? -14.905 -11.679 0.380 1.00 91.31 91 THR A N 1
ATOM 699 C CA . THR A 1 91 ? -15.898 -10.658 0.733 1.00 91.31 91 THR A CA 1
ATOM 700 C C . THR A 1 91 ? -15.248 -9.284 0.826 1.00 91.31 91 THR A C 1
ATOM 702 O O . THR A 1 91 ? -14.040 -9.161 1.038 1.00 91.31 91 THR A O 1
ATOM 705 N N . ARG A 1 92 ? -16.054 -8.213 0.775 1.00 88.69 92 ARG A N 1
ATOM 706 C CA . ARG A 1 92 ? -15.556 -6.848 1.035 1.00 88.69 92 ARG A CA 1
ATOM 707 C C . ARG A 1 92 ? -14.798 -6.745 2.357 1.00 88.69 92 ARG A C 1
ATOM 709 O O . ARG A 1 92 ? -13.798 -6.039 2.431 1.00 88.69 92 ARG A O 1
ATOM 716 N N . ARG A 1 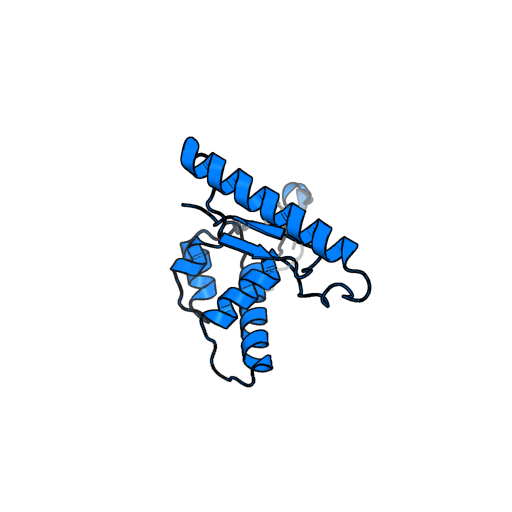93 ? -15.242 -7.464 3.391 1.00 89.88 93 ARG A N 1
ATOM 717 C CA . ARG A 1 93 ? -14.581 -7.471 4.700 1.00 89.88 93 ARG A CA 1
ATOM 718 C C . ARG A 1 93 ? -13.139 -7.972 4.608 1.00 89.88 93 ARG A C 1
ATOM 720 O O . ARG A 1 93 ? -12.275 -7.402 5.264 1.00 89.88 93 ARG A O 1
ATOM 727 N N . ASP A 1 94 ? -12.878 -8.983 3.787 1.00 92.94 94 ASP A N 1
ATOM 728 C CA . ASP A 1 94 ? -11.526 -9.514 3.591 1.00 92.94 94 ASP A CA 1
ATOM 729 C C . ASP A 1 94 ? -10.632 -8.536 2.847 1.00 92.94 94 ASP A C 1
ATOM 731 O O . ASP A 1 94 ? -9.487 -8.335 3.235 1.00 92.94 94 ASP A O 1
ATOM 735 N N . VAL A 1 95 ? -11.171 -7.875 1.819 1.00 91.75 95 VAL A N 1
ATOM 736 C CA . VAL A 1 95 ? -10.449 -6.832 1.080 1.00 91.75 95 VAL A CA 1
ATOM 737 C C . VAL A 1 95 ? -9.993 -5.729 2.026 1.00 91.75 95 VAL A C 1
ATOM 739 O O . VAL A 1 95 ? -8.812 -5.388 2.065 1.00 91.75 95 VAL A O 1
ATOM 742 N N . TYR A 1 96 ? -10.912 -5.206 2.841 1.00 89.69 96 TYR A N 1
ATOM 743 C CA . TYR A 1 96 ? -10.578 -4.179 3.824 1.00 89.69 96 TYR A CA 1
ATOM 744 C C . TYR A 1 96 ? -9.630 -4.696 4.911 1.00 89.69 96 TYR A C 1
ATOM 746 O O . TYR A 1 96 ? -8.767 -3.944 5.358 1.00 89.69 96 TYR A O 1
ATOM 754 N N . ALA A 1 97 ? -9.716 -5.974 5.294 1.00 89.25 97 ALA A N 1
ATOM 755 C CA . ALA A 1 97 ? -8.741 -6.591 6.189 1.00 89.25 97 ALA A CA 1
ATOM 756 C C . ALA A 1 97 ? -7.337 -6.651 5.559 1.00 89.25 97 ALA A C 1
ATOM 758 O O . ALA A 1 97 ? -6.356 -6.361 6.245 1.00 89.25 97 ALA A O 1
ATOM 759 N N . GLY A 1 98 ? -7.233 -6.950 4.261 1.00 92.00 98 GLY A N 1
ATOM 760 C CA . GLY A 1 98 ? -5.976 -6.917 3.510 1.00 92.00 98 GLY A CA 1
ATOM 761 C C . GLY A 1 98 ? -5.381 -5.510 3.426 1.00 92.00 98 GLY A C 1
ATOM 762 O O . GLY A 1 98 ? -4.201 -5.316 3.719 1.00 92.00 98 GLY A O 1
ATOM 763 N N . VAL A 1 99 ? -6.205 -4.496 3.135 1.00 90.12 99 VAL A N 1
ATOM 764 C CA . VAL A 1 99 ? -5.787 -3.079 3.149 1.00 90.12 99 VAL A CA 1
ATOM 765 C C . VAL A 1 99 ? -5.320 -2.653 4.542 1.00 90.12 99 VAL A C 1
ATOM 767 O O . VAL A 1 99 ? -4.292 -1.983 4.689 1.00 90.12 99 VAL A O 1
ATOM 770 N N . ASP A 1 100 ? -6.059 -3.043 5.581 1.00 87.06 100 ASP A N 1
ATOM 771 C CA . ASP A 1 100 ? -5.680 -2.808 6.969 1.00 87.06 100 ASP A CA 1
ATOM 772 C C . ASP A 1 100 ? -4.339 -3.475 7.281 1.00 87.06 100 ASP A C 1
ATOM 774 O O . ASP A 1 100 ? -3.464 -2.850 7.865 1.00 87.06 100 ASP A O 1
ATOM 778 N N . ARG A 1 101 ? -4.117 -4.722 6.877 1.00 88.50 101 ARG A N 1
ATOM 779 C CA . ARG A 1 101 ? -2.856 -5.401 7.177 1.00 88.50 101 ARG A CA 1
ATOM 780 C C . ARG A 1 101 ? -1.675 -4.791 6.428 1.00 88.50 101 ARG A C 1
ATOM 782 O O . ARG A 1 101 ? -0.634 -4.567 7.037 1.00 88.50 101 ARG A O 1
ATOM 789 N N . PHE A 1 102 ? -1.855 -4.431 5.159 1.00 89.19 102 PHE A N 1
ATOM 790 C CA . PHE A 1 102 ? -0.825 -3.752 4.372 1.00 89.19 102 PHE A CA 1
ATOM 791 C C . PHE A 1 102 ? -0.440 -2.395 4.978 1.00 89.19 102 PHE A C 1
ATOM 793 O O . PHE A 1 102 ? 0.736 -2.088 5.144 1.00 89.19 102 PHE A O 1
ATOM 800 N N . THR A 1 103 ? -1.430 -1.581 5.356 1.00 84.06 103 THR A N 1
ATOM 801 C CA . THR A 1 103 ? -1.169 -0.207 5.820 1.00 84.06 103 THR A CA 1
ATOM 802 C C . THR A 1 103 ? -0.830 -0.092 7.302 1.00 84.06 103 THR A C 1
ATOM 804 O O . THR A 1 103 ? -0.314 0.935 7.735 1.00 84.06 103 THR A O 1
ATOM 807 N N . GLN A 1 104 ? -1.158 -1.101 8.106 1.00 83.81 104 GLN A N 1
ATOM 808 C CA . GLN A 1 104 ? -1.078 -1.033 9.571 1.00 83.81 104 GLN A CA 1
ATOM 809 C C . GLN A 1 104 ? -0.148 -2.099 10.147 1.00 83.81 104 GLN A C 1
ATOM 811 O O . GLN A 1 104 ? 0.193 -2.039 11.327 1.00 83.81 104 GLN A O 1
ATOM 816 N N . GLY A 1 105 ? 0.268 -3.059 9.324 1.00 85.12 105 GLY A N 1
ATOM 817 C CA . GLY A 1 105 ? 1.003 -4.235 9.747 1.00 85.12 105 GLY A CA 1
ATOM 818 C C . GLY A 1 105 ? 0.107 -5.299 10.378 1.00 85.12 105 GLY A C 1
ATOM 819 O O . GLY A 1 105 ? -1.119 -5.178 10.470 1.00 85.12 105 GLY A O 1
ATOM 820 N N . GLU A 1 106 ? 0.749 -6.374 10.819 1.00 82.00 106 GLU A N 1
ATOM 821 C CA . GLU A 1 106 ? 0.069 -7.523 11.407 1.00 82.00 106 GLU A CA 1
ATOM 822 C C . GLU A 1 106 ? -0.522 -7.208 12.778 1.00 82.00 106 GLU A C 1
ATOM 824 O O . GLU A 1 106 ? 0.060 -6.464 13.572 1.00 82.00 106 GLU A O 1
ATOM 829 N N . LEU A 1 107 ? -1.671 -7.819 13.067 1.00 81.50 107 LEU A N 1
ATOM 830 C CA . LEU A 1 107 ? -2.223 -7.853 14.415 1.00 81.50 107 LEU A CA 1
ATOM 831 C C . LEU A 1 107 ? -1.234 -8.541 15.352 1.00 81.50 107 LEU A C 1
ATOM 833 O O . LEU A 1 107 ? -0.756 -9.637 15.071 1.00 81.50 107 LEU A O 1
ATOM 837 N N . ARG A 1 108 ? -0.970 -7.904 16.488 1.00 84.38 108 ARG A N 1
ATOM 838 C CA . ARG A 1 108 ? -0.192 -8.491 17.576 1.00 84.38 108 ARG A CA 1
ATOM 839 C C . ARG A 1 108 ? -1.122 -8.879 18.726 1.00 84.38 108 ARG A C 1
ATOM 841 O O . ARG A 1 108 ? -2.228 -8.334 18.808 1.00 84.38 108 ARG A O 1
ATOM 848 N N . PRO A 1 109 ? -0.692 -9.792 19.615 1.00 83.12 109 PRO A N 1
ATOM 849 C CA . PRO A 1 109 ? -1.433 -10.101 20.829 1.00 83.12 109 PRO A CA 1
ATOM 850 C C . PRO A 1 109 ? -1.773 -8.833 21.612 1.00 83.12 109 PRO A C 1
ATOM 852 O O . PRO A 1 109 ? -0.994 -7.874 21.639 1.00 83.12 109 PRO A O 1
ATOM 855 N N . SER A 1 110 ? -2.950 -8.832 22.230 1.00 82.69 110 SER A N 1
ATOM 856 C CA . SER A 1 110 ? -3.378 -7.733 23.090 1.00 82.69 110 SER A CA 1
ATOM 857 C C . SER A 1 110 ? -2.411 -7.570 24.263 1.00 82.69 110 SER A C 1
ATOM 859 O O . SER A 1 110 ? -1.751 -8.520 24.688 1.00 82.69 110 SER A O 1
ATOM 861 N N . LEU A 1 111 ? -2.318 -6.345 24.777 1.00 80.81 111 LEU A N 1
ATOM 862 C CA . LEU A 1 111 ? -1.479 -6.059 25.935 1.00 80.81 111 LEU A CA 1
ATOM 863 C C . LEU A 1 111 ? -1.944 -6.884 27.148 1.00 80.81 111 LEU A C 1
ATOM 865 O O . LEU A 1 111 ? -3.154 -7.058 27.320 1.00 80.81 111 LEU A O 1
ATOM 869 N N . PRO A 1 112 ? -1.019 -7.370 27.997 1.00 79.62 112 PRO A N 1
ATOM 870 C CA . PRO A 1 112 ? -1.378 -8.126 29.189 1.00 79.62 112 PRO A CA 1
ATOM 871 C C . PRO A 1 112 ? -2.319 -7.321 30.086 1.00 79.62 112 PRO A C 1
ATOM 873 O O . PRO A 1 112 ? -2.002 -6.204 30.490 1.00 79.62 112 PRO A O 1
ATOM 876 N N . THR A 1 113 ? -3.460 -7.905 30.442 1.00 77.62 113 THR A N 1
ATOM 877 C CA . THR A 1 113 ? -4.455 -7.270 31.322 1.00 77.62 113 THR A CA 1
ATOM 878 C C . THR A 1 113 ? -4.091 -7.345 32.803 1.00 77.62 113 THR A C 1
ATOM 880 O O . THR A 1 113 ? -4.766 -6.723 33.623 1.00 77.62 113 THR A O 1
ATOM 883 N N . SER A 1 114 ? -3.032 -8.087 33.153 1.00 82.31 114 SER A N 1
ATOM 884 C CA . SER A 1 114 ? -2.519 -8.217 34.523 1.00 82.31 114 SER A CA 1
ATOM 885 C C . SER A 1 114 ? -2.098 -6.872 35.114 1.00 82.31 114 SER A C 1
ATOM 887 O O . SER A 1 114 ? -2.275 -6.644 36.306 1.00 82.31 114 SER A O 1
ATOM 889 N N . ASN A 1 115 ? -1.613 -5.953 34.274 1.00 78.00 115 ASN A N 1
ATOM 890 C CA . ASN A 1 115 ? -1.382 -4.566 34.642 1.00 78.00 115 ASN A CA 1
ATOM 891 C C . ASN A 1 115 ? -2.258 -3.656 33.774 1.00 78.00 115 ASN A C 1
ATOM 893 O O . ASN A 1 115 ? -2.067 -3.554 32.564 1.00 78.00 115 ASN A O 1
ATOM 897 N N . ARG A 1 116 ? -3.225 -2.977 34.399 1.00 82.75 116 ARG A N 1
ATOM 898 C CA . ARG A 1 116 ? -4.164 -2.095 33.688 1.00 82.75 116 ARG A CA 1
ATOM 899 C C . ARG A 1 116 ? -3.554 -0.752 33.292 1.00 82.75 116 ARG A C 1
ATOM 901 O O . ARG A 1 116 ? -4.090 -0.108 32.394 1.00 82.75 116 ARG A O 1
ATOM 908 N N . LEU A 1 117 ? -2.453 -0.328 33.919 1.00 83.25 117 LEU A N 1
ATOM 909 C CA . LEU A 1 117 ? -1.868 1.001 33.699 1.00 83.25 117 LEU A CA 1
ATOM 910 C C . LEU A 1 117 ? -1.494 1.262 32.227 1.00 83.25 117 LEU A C 1
ATOM 912 O O . LEU A 1 117 ? -1.926 2.286 31.701 1.00 83.25 117 LEU A O 1
ATOM 916 N N . PRO A 1 118 ? -0.789 0.360 31.511 1.00 83.38 118 PRO A N 1
ATOM 917 C CA . PRO A 1 118 ? -0.478 0.573 30.097 1.00 83.38 118 PRO A CA 1
ATOM 918 C C . PRO A 1 118 ? -1.732 0.655 29.223 1.00 83.38 118 PRO A C 1
ATOM 920 O O . PRO A 1 118 ? -1.830 1.526 28.364 1.00 83.38 118 PRO A O 1
ATOM 923 N N . VAL A 1 119 ? -2.715 -0.219 29.463 1.00 87.81 119 VAL A N 1
ATOM 924 C CA . VAL A 1 119 ? -3.972 -0.255 28.698 1.00 87.81 119 VAL A CA 1
ATOM 925 C C . VAL A 1 119 ? -4.745 1.053 28.867 1.00 87.81 119 VAL A C 1
ATOM 927 O O . VAL A 1 119 ? -5.178 1.638 27.876 1.00 87.81 119 VAL A O 1
ATOM 930 N N . LEU A 1 120 ? -4.869 1.542 30.105 1.00 90.00 120 LEU A N 1
ATOM 931 C CA . LEU A 1 120 ? -5.528 2.812 30.409 1.00 90.00 120 LEU A CA 1
ATOM 932 C C . LEU A 1 120 ? -4.776 4.001 29.809 1.00 90.00 120 LEU A C 1
ATOM 934 O O . LEU A 1 120 ? -5.409 4.881 29.232 1.00 90.00 120 LEU A O 1
ATOM 938 N N . ALA A 1 121 ? -3.443 4.011 29.883 1.00 90.12 121 ALA A N 1
ATOM 939 C CA . ALA A 1 121 ? -2.628 5.072 29.299 1.00 90.12 121 ALA A CA 1
ATOM 940 C C . ALA A 1 121 ? -2.801 5.152 27.773 1.00 90.12 121 ALA A C 1
ATOM 942 O O . ALA A 1 121 ? -3.013 6.237 27.230 1.00 90.12 121 ALA A O 1
ATOM 943 N N . PHE A 1 122 ? -2.776 4.012 27.073 1.00 92.00 122 PHE A N 1
ATOM 944 C CA . PHE A 1 122 ? -3.021 3.973 25.630 1.00 92.00 122 PHE A CA 1
ATOM 945 C C . PHE A 1 122 ? -4.457 4.360 25.271 1.00 92.00 122 PHE A C 1
ATOM 947 O O . PHE A 1 122 ? -4.659 5.133 24.337 1.00 92.00 122 PHE A O 1
ATOM 954 N N . ALA A 1 123 ? -5.449 3.873 26.021 1.00 92.69 123 ALA A N 1
ATOM 955 C CA . ALA A 1 123 ? -6.846 4.231 25.801 1.00 92.69 123 ALA A CA 1
ATOM 956 C C . ALA A 1 123 ? -7.077 5.737 25.980 1.00 92.69 123 ALA A C 1
ATOM 958 O O . ALA A 1 123 ? -7.662 6.368 25.104 1.00 92.69 123 ALA A O 1
ATOM 959 N N . ALA A 1 124 ? -6.557 6.323 27.061 1.00 94.38 124 ALA A N 1
ATOM 960 C CA . ALA A 1 124 ? -6.656 7.754 27.328 1.00 94.38 124 ALA A CA 1
ATOM 961 C C . ALA A 1 124 ? -5.955 8.586 26.246 1.00 94.38 124 ALA A C 1
ATOM 963 O O . ALA A 1 124 ? -6.518 9.569 25.769 1.00 94.38 124 ALA A O 1
ATOM 964 N N . LYS A 1 125 ? -4.761 8.165 25.807 1.00 95.06 125 LYS A N 1
ATOM 965 C CA . LYS A 1 125 ? -4.028 8.821 24.718 1.00 95.06 125 LYS A CA 1
ATOM 966 C C . LYS A 1 125 ? -4.847 8.851 23.427 1.00 95.06 125 LYS A C 1
ATOM 968 O O . LYS A 1 125 ? -5.032 9.921 22.852 1.00 95.06 125 LYS A O 1
ATOM 973 N N . GLU A 1 126 ? -5.321 7.698 22.957 1.00 95.69 126 GLU A N 1
ATOM 974 C CA . GLU A 1 126 ? -6.048 7.633 21.684 1.00 95.69 126 GLU A CA 1
ATOM 975 C C . GLU A 1 126 ? -7.429 8.295 21.770 1.00 95.69 126 GLU A C 1
ATOM 977 O O . GLU A 1 126 ? -7.831 8.991 20.840 1.00 95.69 126 GLU A O 1
ATOM 982 N N . ALA A 1 127 ? -8.128 8.169 22.904 1.00 95.88 127 ALA A N 1
ATOM 983 C CA . ALA A 1 127 ? -9.377 8.890 23.143 1.00 95.88 127 ALA A CA 1
ATOM 984 C C . ALA A 1 127 ? -9.164 10.412 23.134 1.00 95.88 127 ALA A C 1
ATOM 986 O O . ALA A 1 127 ? -9.957 11.138 22.537 1.00 95.88 127 ALA A O 1
ATOM 987 N N . GLY A 1 128 ? -8.071 10.892 23.735 1.00 96.62 128 GLY A N 1
ATOM 988 C CA . GLY A 1 128 ? -7.689 12.302 23.714 1.00 96.62 128 GLY A CA 1
ATOM 989 C C . GLY A 1 128 ? -7.417 12.813 22.299 1.00 96.62 128 GLY A C 1
ATOM 990 O O . GLY A 1 128 ? -7.967 13.841 21.908 1.00 96.62 128 GLY A O 1
ATOM 991 N N . ILE A 1 129 ? -6.637 12.073 21.501 1.00 95.69 129 ILE A N 1
ATOM 992 C CA . ILE A 1 129 ? -6.375 12.413 20.091 1.00 95.69 129 ILE A CA 1
ATOM 993 C C . ILE A 1 129 ? -7.688 12.477 19.304 1.00 95.69 129 ILE A C 1
ATOM 995 O O . ILE A 1 129 ? -7.936 13.457 18.600 1.00 95.69 129 ILE A O 1
ATOM 999 N N . ALA A 1 130 ? -8.547 11.465 19.445 1.00 96.25 130 ALA A N 1
ATOM 1000 C CA . ALA A 1 130 ? -9.820 11.401 18.740 1.00 96.25 130 ALA A CA 1
ATOM 1001 C C . ALA A 1 130 ? -10.767 12.548 19.127 1.00 96.25 130 ALA A C 1
ATOM 1003 O O . ALA A 1 130 ? -11.390 13.154 18.251 1.00 96.25 130 ALA A O 1
ATOM 1004 N N . LEU A 1 131 ? -10.849 12.881 20.419 1.00 96.25 131 LEU A N 1
ATOM 1005 C CA . LEU A 1 131 ? -11.671 13.978 20.927 1.00 96.25 131 LEU A CA 1
ATOM 1006 C C . LEU A 1 131 ? -11.185 15.326 20.391 1.00 96.25 131 LEU A C 1
ATOM 1008 O O . LEU A 1 131 ? -11.967 16.074 19.805 1.00 96.25 131 LEU A O 1
ATOM 1012 N N . VAL A 1 132 ? -9.890 15.619 20.547 1.00 95.31 132 VAL A N 1
ATOM 1013 C CA . VAL A 1 132 ? -9.293 16.882 20.092 1.00 95.31 132 VAL A CA 1
ATOM 1014 C C . VAL A 1 132 ? -9.457 17.038 18.584 1.00 95.31 132 VAL A C 1
ATOM 1016 O O . VAL A 1 132 ? -9.899 18.091 18.126 1.00 95.31 132 VAL A O 1
ATOM 1019 N N . ALA A 1 133 ? -9.178 15.991 17.807 1.00 94.56 133 ALA A N 1
ATOM 1020 C CA . ALA A 1 133 ? -9.344 16.040 16.362 1.00 94.56 133 ALA A CA 1
ATOM 1021 C C . ALA A 1 133 ? -10.805 16.268 15.945 1.00 94.56 133 ALA A C 1
ATOM 1023 O O . ALA A 1 133 ? -11.069 17.072 15.052 1.00 94.56 133 ALA A O 1
ATOM 1024 N N . SER A 1 134 ? -11.759 15.623 16.624 1.00 94.31 134 SER A N 1
ATOM 1025 C CA . SER A 1 134 ? -13.191 15.797 16.351 1.00 94.31 134 SER A CA 1
ATOM 1026 C C . SER A 1 134 ? -13.664 17.222 16.651 1.00 94.31 134 SER A C 1
ATOM 1028 O O . SER A 1 134 ? -14.379 17.814 15.843 1.00 94.31 134 SER A O 1
ATOM 1030 N N . LEU A 1 135 ? -13.221 17.810 17.768 1.00 95.12 135 LEU A N 1
ATOM 1031 C CA . LEU A 1 135 ? -13.544 19.192 18.138 1.00 95.12 135 LEU A CA 1
ATOM 1032 C C . LEU A 1 135 ? -12.929 20.208 17.167 1.00 95.12 135 LEU A C 1
ATOM 1034 O O . LEU A 1 135 ? -13.603 21.133 16.713 1.00 95.12 135 LEU A O 1
ATOM 1038 N N . LEU A 1 136 ? -11.656 20.029 16.809 1.00 94.19 136 LEU A N 1
ATOM 1039 C CA . LEU A 1 136 ? -10.969 20.899 15.854 1.00 94.19 136 LEU A CA 1
ATOM 1040 C C . LEU A 1 136 ? -11.585 20.807 14.454 1.00 94.19 136 LEU A C 1
ATOM 1042 O O . LEU A 1 136 ? -11.741 21.833 13.788 1.00 94.19 136 LEU A O 1
ATOM 1046 N N . ARG A 1 137 ? -11.993 19.607 14.023 1.00 92.38 137 ARG A N 1
ATOM 1047 C CA . ARG A 1 137 ? -12.760 19.415 12.787 1.00 92.38 137 ARG A CA 1
ATOM 1048 C C . ARG A 1 137 ? -14.092 20.155 12.844 1.00 92.38 137 ARG A C 1
ATOM 1050 O O . ARG A 1 137 ? -14.391 20.884 11.906 1.00 92.38 137 ARG A O 1
ATOM 1057 N N . ALA A 1 138 ? -14.858 20.013 13.927 1.00 92.38 138 ALA A N 1
ATOM 1058 C CA . ALA A 1 138 ? -16.145 20.693 14.083 1.00 92.38 138 ALA A CA 1
ATOM 1059 C C . ALA A 1 138 ? -16.012 22.226 14.034 1.00 92.38 138 ALA A C 1
ATOM 1061 O O . ALA A 1 138 ? -16.889 22.902 13.507 1.00 92.38 138 ALA A O 1
ATOM 1062 N N . ARG A 1 139 ? -14.902 22.776 14.543 1.00 93.50 139 ARG A N 1
ATOM 1063 C CA . ARG A 1 139 ? -14.665 24.227 14.583 1.00 93.50 139 ARG A CA 1
ATOM 1064 C C . ARG A 1 139 ? -14.075 24.806 13.296 1.00 93.50 139 ARG A C 1
ATOM 1066 O O . ARG A 1 139 ? -14.421 25.922 12.921 1.00 93.50 139 ARG A O 1
ATOM 1073 N N . HIS A 1 140 ? -13.134 24.105 12.666 1.00 88.19 140 HIS A N 1
ATOM 1074 C CA . HIS A 1 140 ? -12.317 24.664 11.581 1.00 88.19 140 HIS A CA 1
ATOM 1075 C C . HIS A 1 140 ? -12.408 23.895 10.261 1.00 88.19 140 HIS A C 1
ATOM 1077 O O . HIS A 1 140 ? -11.916 24.396 9.255 1.00 88.19 140 HIS A O 1
ATOM 1083 N N . GLY A 1 141 ? -12.954 22.675 10.247 1.00 85.19 141 GLY A N 1
ATOM 1084 C CA . GLY A 1 141 ? -13.063 21.831 9.049 1.00 85.19 141 GLY A CA 1
ATOM 1085 C C . GLY A 1 141 ? -11.729 21.364 8.447 1.00 85.19 141 GLY A C 1
ATOM 1086 O O . GLY A 1 141 ? -11.726 20.715 7.410 1.00 85.19 141 GLY A O 1
ATOM 1087 N N . ARG A 1 142 ? -10.595 21.680 9.085 1.00 83.94 142 ARG A N 1
ATOM 1088 C CA . ARG A 1 142 ? -9.234 21.445 8.564 1.00 83.94 142 ARG A CA 1
ATOM 1089 C C . ARG A 1 142 ? -8.621 20.098 8.947 1.00 83.94 142 ARG A C 1
ATOM 1091 O O . ARG A 1 142 ? -7.474 19.854 8.602 1.00 83.94 142 ARG A O 1
ATOM 1098 N N . ILE A 1 143 ? -9.350 19.267 9.688 1.00 89.62 143 ILE A N 1
ATOM 1099 C CA . ILE A 1 143 ? -8.878 17.948 10.121 1.00 89.62 143 ILE A CA 1
ATOM 1100 C C . ILE A 1 143 ? -9.775 16.872 9.518 1.00 89.62 143 ILE A C 1
ATOM 1102 O O . ILE A 1 143 ? -11.010 16.973 9.532 1.00 89.62 143 ILE A O 1
ATOM 1106 N N . GLU A 1 144 ? -9.145 15.829 8.992 1.00 89.50 144 GLU A N 1
ATOM 1107 C CA . GLU A 1 144 ? -9.800 14.628 8.499 1.00 89.50 144 GLU A CA 1
ATOM 1108 C C . GLU A 1 144 ? -10.678 13.990 9.593 1.00 89.50 144 GLU A C 1
ATOM 1110 O O . GLU A 1 144 ? -10.400 14.114 10.790 1.00 89.50 144 GLU A O 1
ATOM 1115 N N . PRO A 1 145 ? -11.788 13.325 9.232 1.00 91.62 145 PRO A N 1
ATOM 1116 C CA . PRO A 1 145 ? -12.663 12.737 10.233 1.00 91.62 145 PRO A CA 1
ATOM 1117 C C . PRO A 1 145 ? -11.951 11.562 10.893 1.00 91.62 145 PRO A C 1
ATOM 1119 O O . PRO A 1 145 ? -11.277 10.789 10.215 1.00 91.62 145 PRO A O 1
ATOM 1122 N N . VAL A 1 146 ? -12.134 11.391 12.201 1.00 93.00 146 VAL A N 1
ATOM 1123 C CA . VAL A 1 146 ? -11.704 10.163 12.876 1.00 93.00 146 VAL A CA 1
ATOM 1124 C C . VAL A 1 146 ? -12.539 9.006 12.330 1.00 93.00 146 VAL A C 1
ATOM 1126 O O . VAL A 1 146 ? -13.762 9.013 12.425 1.00 93.00 146 VAL A O 1
ATOM 1129 N N . GLU A 1 147 ? -11.871 8.016 11.751 1.00 90.00 147 GLU A N 1
ATOM 1130 C CA . GLU A 1 147 ? -12.494 6.822 11.182 1.00 90.00 147 GLU A CA 1
ATOM 1131 C C . GLU A 1 147 ? -12.574 5.696 12.217 1.00 90.00 147 GLU A C 1
ATOM 1133 O O . GLU A 1 147 ? -13.593 5.017 12.336 1.00 90.00 147 GLU A O 1
ATOM 1138 N N . ARG A 1 148 ? -11.492 5.474 12.977 1.00 90.19 148 ARG A N 1
ATOM 1139 C CA . ARG A 1 148 ? -11.419 4.371 13.945 1.00 90.19 148 ARG A CA 1
ATOM 1140 C C . ARG A 1 148 ? -10.400 4.644 15.041 1.00 90.19 148 ARG A C 1
ATOM 1142 O O . ARG A 1 148 ? -9.288 5.075 14.765 1.00 90.19 148 ARG A O 1
ATOM 1149 N N . VAL A 1 149 ? -10.737 4.280 16.272 1.00 93.31 149 VAL A N 1
ATOM 1150 C CA . VAL A 1 149 ? -9.824 4.313 17.423 1.00 93.31 149 VAL A CA 1
ATOM 1151 C C . VAL A 1 149 ? -9.556 2.881 17.875 1.00 93.31 149 VAL A C 1
ATOM 1153 O O . VAL A 1 149 ? -10.487 2.086 17.982 1.00 93.31 149 VAL A O 1
ATOM 1156 N N . SER A 1 150 ? -8.291 2.519 18.095 1.00 90.19 150 SER A N 1
ATOM 1157 C CA . SER A 1 150 ? -7.910 1.161 18.494 1.00 90.19 150 SER A CA 1
ATOM 1158 C C . SER A 1 150 ? -6.724 1.164 19.451 1.00 90.19 150 SER A C 1
ATOM 1160 O O . SER A 1 150 ? -5.689 1.761 19.173 1.00 90.19 150 SER A O 1
ATOM 1162 N N . ILE A 1 151 ? -6.844 0.398 20.533 1.00 91.56 151 ILE A N 1
ATOM 1163 C CA . ILE A 1 151 ? -5.733 0.041 21.430 1.00 91.56 151 ILE A CA 1
ATOM 1164 C C . ILE A 1 151 ? -5.185 -1.364 21.151 1.00 91.56 151 ILE A C 1
ATOM 1166 O O . ILE A 1 151 ? -4.346 -1.860 21.895 1.00 91.56 151 ILE A O 1
ATOM 1170 N N . GLN A 1 152 ? -5.675 -2.027 20.098 1.00 89.00 152 GLN A N 1
ATOM 1171 C CA . GLN A 1 152 ? -5.107 -3.290 19.648 1.00 89.00 152 GLN A CA 1
ATOM 1172 C C . GLN A 1 152 ? -3.761 -3.022 18.960 1.00 89.00 152 GLN A C 1
ATOM 1174 O O . GLN A 1 152 ? -3.745 -2.289 17.960 1.00 89.00 152 GLN A O 1
ATOM 1179 N N . PRO A 1 153 ? -2.658 -3.634 19.427 1.00 87.06 153 PRO A N 1
ATOM 1180 C CA . PRO A 1 153 ? -1.359 -3.458 18.800 1.00 87.06 153 PRO A CA 1
ATOM 1181 C C . PRO A 1 153 ? -1.340 -4.008 17.365 1.00 87.06 153 PRO A C 1
ATOM 1183 O O . PRO A 1 153 ? -1.795 -5.127 17.104 1.00 87.06 153 PRO A O 1
ATOM 1186 N N . LYS A 1 154 ? -0.796 -3.219 16.432 1.00 87.06 154 LYS A N 1
ATOM 1187 C CA . LYS A 1 154 ? -0.587 -3.597 15.026 1.00 87.06 154 LYS A CA 1
ATOM 1188 C C . LYS A 1 154 ? 0.784 -3.133 14.542 1.00 87.06 154 LYS A C 1
ATOM 1190 O O . LYS A 1 154 ? 1.164 -1.980 14.754 1.00 87.06 154 LYS A O 1
ATOM 1195 N N . GLY A 1 155 ? 1.534 -4.029 13.901 1.00 85.44 155 GLY A N 1
ATOM 1196 C CA . GLY A 1 155 ? 2.889 -3.747 13.429 1.00 85.44 155 GLY A CA 1
ATOM 1197 C C . GLY A 1 155 ? 3.781 -3.186 14.545 1.00 85.44 155 GLY A C 1
ATOM 1198 O O . GLY A 1 155 ? 3.982 -3.822 15.584 1.00 85.44 155 GLY A O 1
ATOM 1199 N N . ARG A 1 156 ? 4.307 -1.971 14.337 1.00 83.25 156 ARG A N 1
ATOM 1200 C CA . ARG A 1 156 ? 5.158 -1.261 15.311 1.00 83.25 156 ARG A CA 1
ATOM 1201 C C . ARG A 1 156 ? 4.375 -0.397 16.311 1.00 83.25 156 ARG A C 1
ATOM 1203 O O . ARG A 1 156 ? 4.975 0.103 17.257 1.00 83.25 156 ARG A O 1
ATOM 1210 N N . SER A 1 157 ? 3.068 -0.216 16.124 1.00 85.31 157 SER A N 1
ATOM 1211 C CA . SER A 1 157 ? 2.227 0.649 16.960 1.00 85.31 157 SER A CA 1
ATOM 1212 C C . SER A 1 157 ? 1.469 -0.159 18.018 1.00 85.31 157 SER A C 1
ATOM 1214 O O . SER A 1 157 ? 0.877 -1.193 17.716 1.00 85.31 157 SER A O 1
ATOM 1216 N N . LEU A 1 158 ? 1.454 0.329 19.262 1.00 86.25 158 LEU A N 1
ATOM 1217 C CA . LEU A 1 158 ? 0.720 -0.294 20.377 1.00 86.25 158 LEU A CA 1
ATOM 1218 C C . LEU A 1 158 ? -0.738 0.182 20.471 1.00 86.25 158 LEU A C 1
ATOM 1220 O O . LEU A 1 158 ? -1.602 -0.561 20.916 1.00 86.25 158 LEU A O 1
ATOM 1224 N N . SER A 1 159 ? -1.007 1.402 20.015 1.00 89.75 159 SER A N 1
ATOM 1225 C CA . SER A 1 159 ? -2.326 2.028 19.955 1.00 89.75 159 SER A CA 1
ATOM 1226 C C . SER A 1 159 ? -2.353 3.026 18.800 1.00 89.75 159 SER A C 1
ATOM 1228 O O . SER A 1 159 ? -1.286 3.465 18.349 1.00 89.75 159 SER A O 1
ATOM 1230 N N . ARG A 1 160 ? -3.544 3.340 18.277 1.00 91.50 160 ARG A N 1
ATOM 1231 C CA . ARG A 1 160 ? -3.700 4.276 17.163 1.00 91.50 160 ARG A CA 1
ATOM 1232 C C . ARG A 1 160 ? -5.124 4.802 16.965 1.00 91.50 160 ARG A C 1
ATOM 1234 O O . ARG A 1 160 ? -6.085 4.032 16.933 1.00 91.50 160 ARG A O 1
ATOM 1241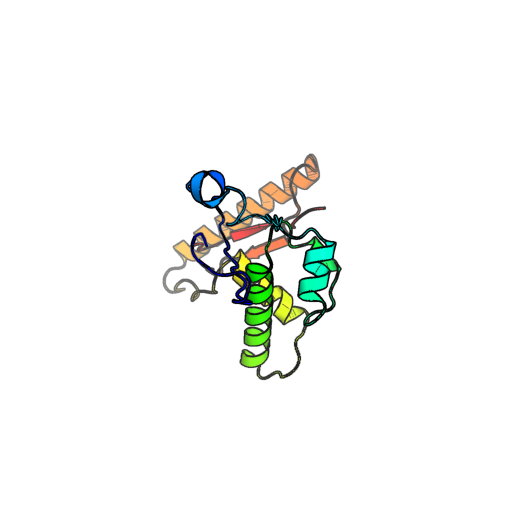 N N . THR A 1 161 ? -5.193 6.079 16.612 1.00 92.44 161 THR A N 1
ATOM 1242 C CA . THR A 1 161 ? -6.332 6.761 15.997 1.00 92.44 161 THR A CA 1
ATOM 1243 C C . THR A 1 161 ? -6.127 6.862 14.486 1.00 92.44 161 THR A C 1
ATOM 1245 O O . THR A 1 161 ? -5.080 7.299 14.010 1.00 92.44 161 THR A O 1
ATOM 1248 N N . LEU A 1 162 ? -7.107 6.389 13.724 1.00 89.62 162 LEU A N 1
ATOM 1249 C CA . LEU A 1 162 ? -7.157 6.450 12.271 1.00 89.62 162 LEU A CA 1
ATOM 1250 C C . LEU A 1 162 ? -8.049 7.592 11.823 1.00 89.62 162 LEU A C 1
ATOM 1252 O O . LEU A 1 162 ? -9.158 7.747 12.333 1.00 89.62 162 LEU A O 1
ATOM 1256 N N . PHE A 1 163 ? -7.582 8.310 10.813 1.00 89.44 163 PHE A N 1
ATOM 1257 C CA . PHE A 1 163 ? -8.327 9.352 10.127 1.00 89.44 163 PHE A CA 1
ATOM 1258 C C . PHE A 1 163 ? -8.735 8.870 8.740 1.00 89.44 163 PHE A C 1
ATOM 1260 O O . PHE A 1 163 ? -7.975 8.136 8.098 1.00 89.44 163 PHE A O 1
ATOM 1267 N N . ALA A 1 164 ? -9.919 9.278 8.288 1.00 83.75 164 ALA A N 1
ATOM 1268 C CA . ALA A 1 164 ? -10.418 8.885 6.983 1.00 83.75 164 ALA A CA 1
ATOM 1269 C C . ALA A 1 164 ? -9.514 9.456 5.889 1.00 83.75 164 ALA A C 1
ATOM 1271 O O . ALA A 1 164 ? -9.106 10.619 5.923 1.00 83.75 164 ALA A O 1
ATOM 1272 N N . ARG A 1 165 ? -9.201 8.618 4.905 1.00 70.50 165 ARG A N 1
ATOM 1273 C CA . ARG A 1 165 ? -8.325 8.983 3.793 1.00 70.50 165 ARG A CA 1
ATOM 1274 C C . ARG A 1 165 ? -9.120 9.761 2.749 1.00 70.50 165 ARG A C 1
ATOM 1276 O O . ARG A 1 165 ? -9.809 9.142 1.951 1.00 70.50 165 ARG A O 1
ATOM 1283 N N . GLY A 1 166 ? -8.983 11.086 2.749 1.00 57.41 166 GLY A N 1
ATOM 1284 C CA . GLY A 1 166 ? -9.473 11.965 1.684 1.00 57.41 166 GLY A CA 1
ATOM 1285 C C . GLY A 1 166 ? -10.999 12.079 1.603 1.00 57.41 166 GLY A C 1
ATOM 1286 O O . GLY A 1 166 ? -11.681 11.189 1.101 1.00 57.41 166 GLY A O 1
ATOM 1287 N N . THR A 1 167 ? -11.517 13.224 2.040 1.00 43.53 167 THR A N 1
ATOM 1288 C CA . THR A 1 167 ? -12.808 13.768 1.590 1.00 43.53 167 THR A CA 1
ATOM 1289 C C . THR A 1 167 ? -12.546 15.033 0.808 1.00 43.53 167 THR A C 1
ATOM 1291 O O . THR A 1 167 ? -11.779 15.856 1.360 1.00 43.53 167 THR A O 1
#

InterPro domains:
  IPR003959 ATPase, AAA-type, core [PF00004] (1-39)
  IPR027417 P-loop containing nucleoside triphosphate hydrolase [G3DSA:3.40.50.300] (1-40)
  IPR027417 P-loop containing nucleoside triphosphate hydrolase [SSF52540] (1-109)
  IPR041569 AAA ATPase, AAA+ lid domain [PF17862] (57-95)

Secondary structure (DSSP, 8-state):
-TT--TT---------S-GGGS-GGGGSTTSS------PPP-HHHHHHHHHTTT--HHHHHSSTT--HHHHHHHHHHHHHHHHHTT-SS--HHHHHHHHHHHHH--B-PPPPTT-HHHHHHHHHHHHHHHHHHHHHHHHHS-SPPEEEEE-S-BTTBSSEEEE-S--

Organism: NCBI:txid145388

Sequence (167 aa):
MDGFTPDTGVVFIGATNRADLLDPALMRPGRFDRKVRMPKPDTNGRYEILRLQLRDKKLARDLPGLVGADLANIVNEAQLSAVRAGRTELTRRDVYAGVDRFTQGELRPSLPTSNRLPVLAFAAKEAGIALVASLLRARHGRIEPVERVSIQPKGRSLSRTLFARGT

Radius of gyration: 23.65 Å; chains: 1; bounding box: 46×46×72 Å